Protein AF-A0A519LRJ9-F1 (afdb_monomer_lite)

Foldseek 3Di:
DDLVVCLVVLPDQDLVSLCVVCVVPDDPPPCVVVVSVVSCVNSNVVNVDD

Sequence (50 aa):
CSAVGLINEGHAQTRDEIRELMSGNLCRCGAYVQILDAVAEVALEQQAAP

Radius of gyration: 10.45 Å; chains: 1; bounding box: 24×16×28 Å

pLDDT: mean 91.04, std 9.63, range [54.88, 98.06]

Secondary structure (DSSP, 8-state):
--HHHHHHHT---SHHHHHHHTTT---SSSTHHHHHHHHHHHHHHHHH--

Structure (mmCIF, N/CA/C/O backbone):
data_AF-A0A519LRJ9-F1
#
_e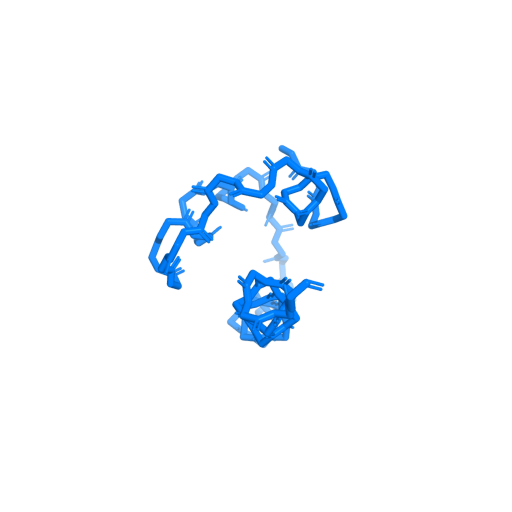ntry.id   AF-A0A519LRJ9-F1
#
loop_
_atom_site.group_PDB
_atom_site.id
_atom_site.type_symbol
_atom_site.label_atom_id
_atom_site.label_alt_id
_atom_site.label_comp_id
_atom_site.label_asym_id
_atom_site.label_entity_id
_atom_site.label_seq_id
_atom_site.pdbx_PDB_ins_code
_atom_site.Cartn_x
_atom_site.Cartn_y
_atom_site.Cartn_z
_atom_site.occupancy
_atom_site.B_iso_or_equiv
_atom_site.auth_seq_id
_atom_site.auth_comp_id
_atom_site.auth_asym_id
_atom_site.auth_atom_id
_atom_site.pdbx_PDB_model_num
ATOM 1 N N . CYS A 1 1 ? 4.086 10.029 0.334 1.00 68.69 1 CYS A N 1
ATOM 2 C CA . CYS A 1 1 ? 3.920 9.325 1.620 1.00 68.69 1 CYS A CA 1
ATOM 3 C C . CYS A 1 1 ? 4.505 7.912 1.480 1.00 68.69 1 CYS A C 1
ATOM 5 O O . CYS A 1 1 ? 4.415 7.353 0.388 1.00 68.69 1 CYS A O 1
ATOM 7 N N . SER A 1 2 ? 5.173 7.362 2.502 1.00 88.62 2 SER A N 1
ATOM 8 C CA . SER A 1 2 ? 5.586 5.944 2.492 1.00 88.62 2 SER A CA 1
ATOM 9 C C . SER A 1 2 ? 4.375 5.047 2.790 1.00 88.62 2 SER A C 1
ATOM 11 O O . SER A 1 2 ? 3.369 5.540 3.291 1.00 88.62 2 SER A O 1
ATOM 13 N N . ALA A 1 3 ? 4.457 3.738 2.527 1.00 92.62 3 ALA A N 1
ATOM 14 C CA . ALA A 1 3 ? 3.360 2.810 2.840 1.00 92.62 3 ALA A CA 1
ATOM 15 C C . ALA A 1 3 ? 2.961 2.846 4.329 1.00 92.62 3 ALA A C 1
ATOM 17 O O . ALA A 1 3 ? 1.782 2.882 4.655 1.00 92.62 3 ALA A O 1
ATOM 18 N N . VAL A 1 4 ? 3.945 2.921 5.232 1.00 93.44 4 VAL A N 1
ATOM 19 C CA . VAL A 1 4 ? 3.706 3.038 6.681 1.00 93.44 4 VAL A CA 1
ATOM 20 C C . VAL A 1 4 ? 3.017 4.357 7.037 1.00 93.44 4 VAL A C 1
ATOM 22 O O . VAL A 1 4 ? 2.120 4.366 7.871 1.00 93.44 4 VAL A O 1
ATOM 25 N N . GLY A 1 5 ? 3.413 5.468 6.405 1.00 93.38 5 GLY A N 1
ATOM 26 C CA . GLY A 1 5 ? 2.749 6.755 6.621 1.00 93.38 5 GLY A CA 1
ATOM 27 C C . GLY A 1 5 ? 1.285 6.714 6.186 1.00 93.38 5 GLY A C 1
ATOM 28 O O . GLY A 1 5 ? 0.418 7.095 6.961 1.00 93.38 5 GLY A O 1
ATOM 29 N N . LEU A 1 6 ? 1.009 6.145 5.008 1.00 93.38 6 LEU A N 1
ATOM 30 C CA . LEU A 1 6 ? -0.349 5.970 4.491 1.00 93.38 6 LEU A CA 1
ATOM 31 C C . LEU A 1 6 ? -1.226 5.167 5.456 1.00 93.38 6 LEU A C 1
ATOM 33 O O . LEU A 1 6 ? -2.352 5.568 5.735 1.00 93.38 6 LEU A O 1
ATOM 37 N N . ILE A 1 7 ? -0.703 4.049 5.965 1.00 92.81 7 ILE A N 1
ATOM 38 C CA . ILE A 1 7 ? -1.417 3.176 6.903 1.00 92.81 7 ILE A CA 1
ATOM 39 C C . ILE A 1 7 ? -1.735 3.926 8.204 1.00 92.81 7 ILE A C 1
ATOM 41 O O . ILE A 1 7 ? -2.873 3.909 8.659 1.00 92.81 7 ILE A O 1
ATOM 45 N N . ASN A 1 8 ? -0.757 4.643 8.763 1.00 92.06 8 ASN A N 1
ATOM 46 C CA . ASN A 1 8 ? -0.933 5.391 10.010 1.00 92.06 8 AS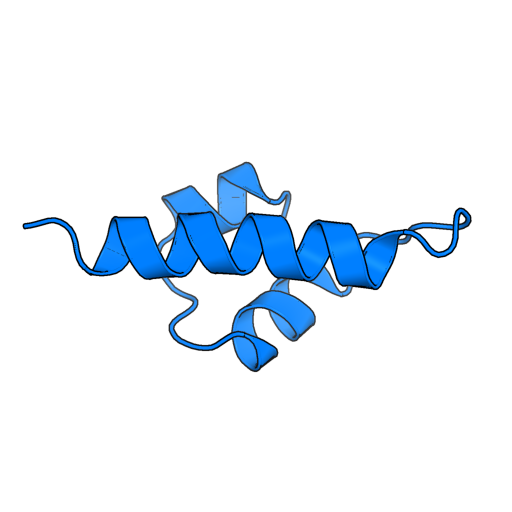N A CA 1
ATOM 47 C C . ASN A 1 8 ? -1.868 6.603 9.870 1.00 92.06 8 ASN A C 1
ATOM 49 O O . ASN A 1 8 ? -2.507 6.992 10.843 1.00 92.06 8 ASN A O 1
ATOM 53 N N . GLU A 1 9 ? -1.920 7.226 8.690 1.00 90.50 9 GLU A N 1
ATOM 54 C CA . GLU A 1 9 ? -2.845 8.327 8.399 1.00 90.50 9 GLU A CA 1
ATOM 55 C C . GLU A 1 9 ? -4.301 7.837 8.312 1.00 90.50 9 GLU A C 1
ATOM 57 O O . GLU A 1 9 ? -5.214 8.597 8.620 1.00 90.50 9 GLU A O 1
ATOM 62 N N . GLY A 1 10 ? -4.534 6.578 7.916 1.00 87.69 10 GLY A N 1
ATOM 63 C CA . GLY A 1 10 ? -5.864 5.955 7.940 1.00 87.69 10 GLY A CA 1
ATOM 64 C C . GLY A 1 10 ? -6.889 6.576 6.982 1.00 87.69 10 GLY A C 1
ATOM 65 O O . GLY A 1 10 ? -8.088 6.380 7.151 1.00 87.69 10 GLY A O 1
ATOM 66 N N . HIS A 1 11 ? -6.444 7.348 5.987 1.00 86.94 11 HIS A N 1
ATOM 67 C CA . HIS A 1 11 ? -7.335 8.072 5.071 1.00 86.94 11 HIS A CA 1
ATOM 68 C C . HIS A 1 11 ? -7.820 7.243 3.871 1.00 86.94 11 HIS A C 1
ATOM 70 O O . HIS A 1 11 ? -8.784 7.636 3.221 1.00 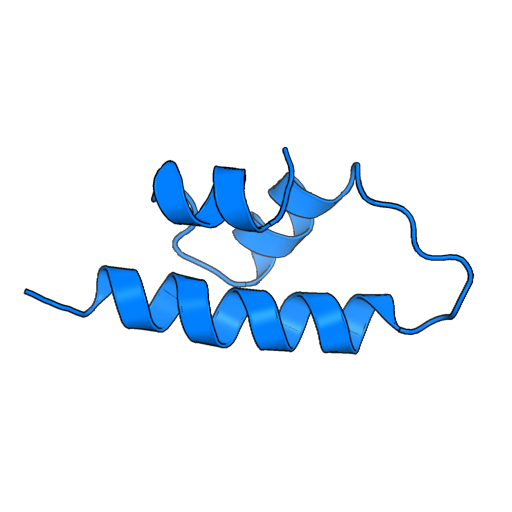86.94 11 HIS A O 1
ATOM 76 N N . ALA A 1 12 ? -7.139 6.146 3.535 1.00 91.94 12 ALA A N 1
ATOM 77 C CA . ALA A 1 12 ? -7.374 5.410 2.295 1.00 91.94 12 ALA A CA 1
ATOM 78 C C . ALA A 1 12 ? -8.378 4.266 2.495 1.00 91.94 12 ALA A C 1
ATOM 80 O O . ALA A 1 12 ? -8.036 3.257 3.100 1.00 91.94 12 ALA A O 1
ATOM 81 N N . GLN A 1 13 ? -9.583 4.381 1.942 1.00 92.19 13 GLN A N 1
ATOM 82 C CA . GLN A 1 13 ? -10.677 3.416 2.113 1.00 92.19 13 GLN A CA 1
ATOM 83 C C . GLN A 1 13 ? -10.817 2.432 0.950 1.00 92.19 13 GLN A C 1
ATOM 85 O O . GLN A 1 13 ? -11.550 1.446 1.039 1.00 92.19 13 GLN A O 1
ATOM 90 N N . THR A 1 14 ? -10.129 2.688 -0.163 1.00 94.75 14 THR A N 1
ATOM 91 C CA . THR A 1 14 ? -10.181 1.832 -1.350 1.00 94.75 14 THR A CA 1
ATOM 92 C C . THR A 1 14 ? -8.796 1.575 -1.924 1.00 94.75 14 THR A C 1
ATOM 94 O O . THR A 1 14 ? -7.874 2.377 -1.788 1.00 94.75 14 THR A O 1
ATOM 97 N N . ARG A 1 15 ? -8.644 0.459 -2.645 1.00 95.44 15 ARG A N 1
ATOM 98 C CA . ARG A 1 15 ? -7.390 0.126 -3.338 1.00 95.44 15 ARG A CA 1
ATOM 99 C C . ARG A 1 15 ? -6.958 1.210 -4.337 1.00 95.44 15 ARG A C 1
ATOM 101 O O . ARG A 1 15 ? -5.761 1.422 -4.522 1.00 95.44 15 ARG A O 1
ATOM 108 N N . ASP A 1 16 ? -7.909 1.900 -4.966 1.00 95.94 16 ASP A N 1
ATOM 109 C CA . ASP A 1 16 ? -7.614 2.984 -5.909 1.00 95.94 16 ASP A CA 1
ATOM 110 C C . ASP A 1 16 ? -7.099 4.244 -5.208 1.00 95.94 16 ASP A C 1
ATOM 112 O O . ASP A 1 16 ? -6.151 4.861 -5.695 1.00 95.94 16 ASP A O 1
ATOM 116 N N . GLU A 1 17 ? -7.639 4.584 -4.037 1.00 95.44 17 GLU A N 1
ATOM 117 C CA . GLU A 1 17 ? -7.096 5.660 -3.200 1.00 95.44 17 GLU A CA 1
ATOM 118 C C . GLU A 1 17 ? -5.682 5.330 -2.724 1.00 95.44 17 GLU A C 1
ATOM 120 O O . GLU A 1 17 ? -4.794 6.178 -2.802 1.00 95.44 17 GLU A O 1
ATOM 125 N N . ILE A 1 18 ? -5.433 4.083 -2.309 1.00 95.50 18 ILE A N 1
ATOM 126 C CA . ILE A 1 18 ? -4.091 3.627 -1.923 1.00 95.50 18 ILE A CA 1
ATOM 1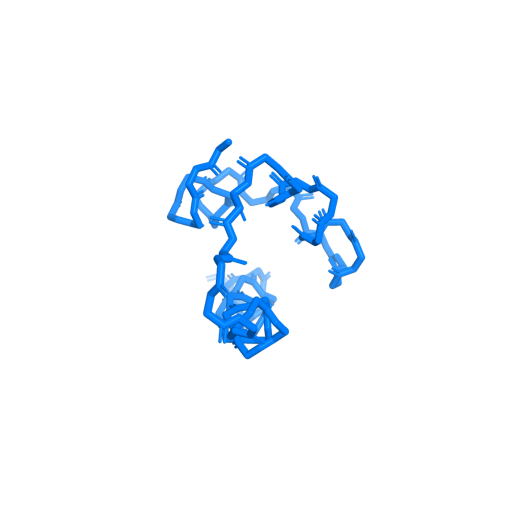27 C C . ILE A 1 18 ? -3.121 3.783 -3.098 1.00 95.50 18 ILE A C 1
ATOM 129 O O . ILE A 1 18 ? -2.023 4.311 -2.927 1.00 95.50 18 ILE A O 1
ATOM 133 N N . ARG A 1 19 ? -3.531 3.391 -4.310 1.00 95.69 19 ARG A N 1
ATOM 134 C CA . ARG A 1 19 ? -2.724 3.557 -5.528 1.00 95.69 19 ARG A CA 1
ATOM 135 C C . ARG A 1 19 ? -2.386 5.023 -5.790 1.00 95.69 19 ARG A C 1
ATOM 137 O O . ARG A 1 19 ? -1.238 5.330 -6.103 1.00 95.69 19 ARG A O 1
ATOM 144 N N . GLU A 1 20 ? -3.361 5.916 -5.661 1.00 95.44 20 GLU A N 1
ATOM 145 C CA . GLU A 1 20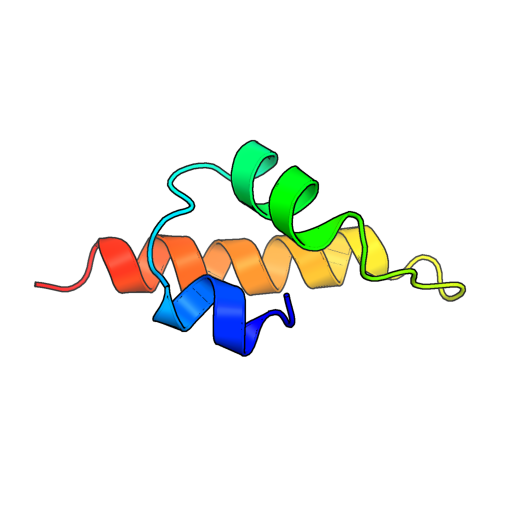 ? -3.168 7.348 -5.892 1.00 95.44 20 GLU A CA 1
ATOM 146 C C . GLU A 1 20 ? -2.231 7.965 -4.846 1.00 95.44 20 GLU A C 1
ATOM 148 O O . GLU A 1 20 ? -1.261 8.643 -5.191 1.00 95.44 20 GLU A O 1
ATOM 153 N N . LEU A 1 21 ? -2.436 7.646 -3.568 1.00 94.56 21 LEU A N 1
ATOM 154 C CA . LEU A 1 21 ? -1.591 8.111 -2.466 1.00 94.56 21 LEU A CA 1
ATOM 155 C C . LEU A 1 21 ? -0.165 7.532 -2.526 1.00 94.56 21 LEU A C 1
ATOM 157 O O . LEU A 1 21 ? 0.795 8.168 -2.076 1.00 94.56 21 LEU A O 1
ATOM 161 N N . MET A 1 22 ? -0.001 6.345 -3.116 1.00 95.06 22 MET A N 1
ATOM 162 C CA . MET A 1 22 ? 1.293 5.708 -3.366 1.00 95.06 22 MET A CA 1
ATOM 163 C C . MET A 1 22 ? 1.905 6.055 -4.730 1.00 95.06 22 MET A C 1
ATOM 165 O O . MET A 1 22 ? 2.986 5.546 -5.035 1.00 95.06 22 MET A O 1
ATOM 169 N N . SER A 1 23 ? 1.276 6.896 -5.555 1.00 94.38 23 SER A N 1
ATOM 170 C CA . SER A 1 23 ? 1.732 7.203 -6.925 1.00 94.38 23 SER A CA 1
ATOM 171 C C . SER A 1 23 ? 3.135 7.826 -6.981 1.00 94.38 23 SER A C 1
ATO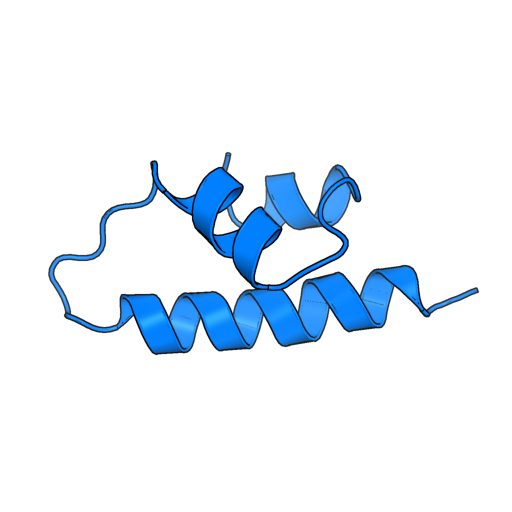M 173 O O . SER A 1 23 ? 3.876 7.617 -7.941 1.00 94.38 23 SER A O 1
ATOM 175 N N . GLY A 1 24 ? 3.547 8.522 -5.916 1.00 94.25 24 GLY A N 1
ATOM 176 C CA . GLY A 1 24 ? 4.898 9.072 -5.768 1.00 94.25 24 GLY A CA 1
ATOM 177 C C . GLY A 1 24 ? 5.996 8.035 -5.488 1.00 94.25 24 GLY A C 1
ATOM 178 O O . GLY A 1 24 ? 7.174 8.388 -5.486 1.00 94.25 24 GLY A O 1
ATOM 179 N N . ASN A 1 25 ? 5.646 6.767 -5.253 1.00 94.56 25 ASN A N 1
ATOM 180 C CA . ASN A 1 25 ? 6.590 5.692 -4.943 1.00 94.56 25 ASN A CA 1
ATOM 181 C C . ASN A 1 25 ? 6.892 4.857 -6.196 1.00 94.56 25 ASN A C 1
ATOM 183 O O . ASN A 1 25 ? 6.226 3.865 -6.487 1.00 94.56 25 ASN A O 1
ATOM 187 N N . LEU A 1 26 ? 7.917 5.250 -6.951 1.00 94.38 26 LEU A N 1
ATOM 188 C CA . LEU A 1 26 ? 8.291 4.568 -8.193 1.00 94.38 26 LEU A CA 1
ATOM 189 C C . LEU A 1 26 ? 9.034 3.245 -7.924 1.00 94.38 26 LEU A C 1
ATOM 191 O O . LEU A 1 26 ? 10.037 3.220 -7.214 1.00 94.38 26 LEU A O 1
ATOM 195 N N . CYS A 1 27 ? 8.612 2.155 -8.575 1.00 95.50 27 CYS A N 1
ATOM 196 C CA . CYS A 1 27 ? 9.374 0.897 -8.659 1.00 95.50 27 CYS A CA 1
ATOM 197 C C . CYS A 1 27 ? 9.780 0.632 -10.109 1.00 95.50 27 CYS A C 1
ATOM 199 O O . CYS A 1 27 ? 8.948 0.544 -11.008 1.00 95.50 27 CYS A O 1
ATOM 201 N N . ARG A 1 28 ? 11.083 0.437 -10.333 1.00 98.06 28 ARG A N 1
ATOM 202 C CA . ARG A 1 28 ? 11.644 0.043 -11.640 1.00 98.06 28 ARG A CA 1
ATOM 203 C C . ARG A 1 28 ? 11.587 -1.468 -11.891 1.00 98.06 28 ARG A C 1
ATOM 205 O O . ARG A 1 28 ? 11.743 -1.924 -13.017 1.00 98.06 28 ARG A O 1
ATOM 212 N N . CYS A 1 29 ? 11.365 -2.221 -10.826 1.00 97.81 29 CYS A N 1
ATOM 213 C CA . CYS A 1 29 ? 11.316 -3.673 -10.767 1.00 97.81 29 CYS A CA 1
ATOM 214 C C . CYS A 1 29 ? 10.093 -4.309 -11.446 1.00 97.81 29 CYS A C 1
ATOM 216 O O . CYS A 1 29 ? 10.104 -5.507 -11.700 1.00 97.81 29 CYS A O 1
ATOM 218 N N . GLY A 1 30 ? 9.019 -3.547 -11.673 1.00 95.81 30 GLY A N 1
ATOM 219 C CA . GLY A 1 30 ? 7.719 -4.102 -12.069 1.00 95.81 30 GLY A CA 1
ATOM 220 C C . GLY A 1 30 ? 6.909 -4.706 -10.913 1.00 95.81 30 GLY A C 1
ATOM 221 O O . GLY A 1 30 ? 5.778 -5.120 -11.126 1.00 95.81 30 GLY A O 1
ATOM 222 N N . ALA A 1 31 ? 7.439 -4.690 -9.686 1.00 97.81 31 ALA A N 1
ATOM 223 C CA . ALA A 1 31 ? 6.788 -5.224 -8.488 1.00 97.81 31 ALA A CA 1
ATOM 224 C C . ALA A 1 31 ? 5.713 -4.297 -7.872 1.00 97.81 31 ALA A C 1
ATOM 226 O O . ALA A 1 31 ? 5.207 -4.569 -6.786 1.00 97.81 31 ALA A O 1
ATOM 227 N N . TYR A 1 32 ? 5.394 -3.165 -8.515 1.00 96.25 32 TYR A N 1
ATOM 228 C CA . TYR A 1 32 ? 4.505 -2.152 -7.933 1.00 96.25 32 TYR A CA 1
ATOM 229 C C . TYR A 1 32 ? 3.104 -2.701 -7.643 1.00 96.25 32 TYR A C 1
ATOM 231 O O . TYR A 1 32 ? 2.526 -2.367 -6.617 1.00 96.25 32 TYR A O 1
ATOM 239 N N . VAL A 1 33 ? 2.578 -3.571 -8.511 1.00 96.56 33 VAL A N 1
ATOM 240 C CA . VAL A 1 33 ? 1.246 -4.170 -8.328 1.00 96.56 33 VAL A CA 1
ATOM 241 C C . VAL A 1 33 ? 1.215 -5.037 -7.070 1.00 96.56 33 VAL A C 1
ATOM 243 O O . VAL A 1 33 ? 0.321 -4.882 -6.253 1.00 96.56 33 VAL A O 1
ATOM 246 N N . GLN A 1 34 ? 2.237 -5.868 -6.865 1.00 97.69 34 GLN A N 1
ATOM 247 C CA . GLN A 1 34 ? 2.348 -6.738 -5.695 1.00 97.69 34 GLN A CA 1
ATOM 248 C C . GLN A 1 34 ? 2.545 -5.933 -4.405 1.00 97.69 34 GLN A C 1
ATOM 250 O O . GLN A 1 34 ? 1.972 -6.271 -3.376 1.00 97.69 34 GLN A O 1
ATOM 255 N N . ILE A 1 35 ? 3.333 -4.852 -4.456 1.00 97.12 35 ILE A N 1
ATOM 256 C CA . ILE A 1 35 ? 3.496 -3.934 -3.318 1.00 97.12 35 ILE A CA 1
ATOM 257 C C . ILE A 1 35 ? 2.161 -3.260 -2.985 1.00 97.12 35 ILE A C 1
ATOM 259 O O . ILE A 1 35 ? 1.797 -3.187 -1.817 1.00 97.12 35 ILE A O 1
ATOM 263 N N . LEU A 1 36 ? 1.432 -2.781 -3.997 1.00 96.62 36 LEU A N 1
ATOM 264 C CA . LEU A 1 36 ? 0.118 -2.168 -3.819 1.00 96.62 36 LEU A CA 1
ATOM 265 C C . LEU A 1 36 ? -0.874 -3.149 -3.185 1.00 96.62 36 LEU A C 1
ATOM 267 O O . LEU A 1 36 ? -1.583 -2.763 -2.264 1.00 96.62 36 LEU A O 1
ATOM 271 N N . ASP A 1 37 ? -0.902 -4.399 -3.649 1.00 97.25 37 ASP A N 1
ATOM 272 C CA . ASP A 1 37 ? -1.797 -5.430 -3.119 1.00 97.25 37 ASP A CA 1
ATOM 273 C C . ASP A 1 37 ? -1.487 -5.740 -1.647 1.00 97.25 37 ASP A C 1
ATOM 275 O O . ASP A 1 37 ? -2.397 -5.724 -0.822 1.00 97.25 37 ASP A O 1
ATOM 279 N N . ALA A 1 38 ? -0.208 -5.912 -1.294 1.00 97.12 38 ALA A N 1
ATOM 280 C CA . ALA A 1 38 ? 0.207 -6.154 0.089 1.00 97.12 38 ALA A CA 1
ATOM 281 C C . ALA A 1 38 ? -0.109 -4.972 1.022 1.00 97.12 38 ALA A C 1
ATOM 283 O O . ALA A 1 38 ? -0.511 -5.160 2.168 1.00 97.12 38 ALA A O 1
ATOM 284 N N . VAL A 1 39 ? 0.063 -3.733 0.548 1.00 95.75 39 VAL A N 1
ATOM 285 C CA . VAL A 1 39 ? -0.304 -2.546 1.336 1.00 95.75 39 VAL A CA 1
ATOM 286 C C . VAL A 1 39 ? -1.818 -2.434 1.479 1.00 95.75 39 VAL A C 1
ATOM 288 O O . VAL A 1 39 ? -2.286 -2.086 2.559 1.00 95.75 39 VAL A O 1
ATOM 291 N N . ALA A 1 40 ? -2.583 -2.735 0.427 1.00 95.56 40 ALA A N 1
ATOM 292 C CA . ALA A 1 40 ? -4.039 -2.696 0.465 1.00 95.56 40 ALA A CA 1
ATOM 293 C C . ALA A 1 40 ? -4.627 -3.723 1.434 1.00 95.56 40 ALA A C 1
ATOM 295 O O . ALA A 1 40 ? -5.539 -3.375 2.175 1.00 95.56 40 ALA A O 1
ATOM 296 N N . GLU A 1 41 ? -4.080 -4.938 1.474 1.00 95.44 41 GLU A N 1
ATOM 297 C CA . GLU A 1 41 ? -4.450 -5.965 2.454 1.00 95.44 41 GLU A CA 1
ATOM 298 C C . GLU A 1 41 ? -4.336 -5.416 3.883 1.00 95.44 41 GLU A C 1
ATOM 300 O O . GLU A 1 41 ? -5.336 -5.307 4.588 1.00 95.44 41 GLU A O 1
ATOM 305 N N . VAL A 1 42 ? -3.152 -4.930 4.267 1.00 94.50 42 VAL A N 1
ATOM 306 C CA . VAL A 1 42 ? -2.915 -4.421 5.626 1.00 94.50 42 VAL A CA 1
ATOM 307 C C . VAL A 1 42 ? -3.727 -3.158 5.923 1.00 94.50 42 VAL A C 1
ATOM 309 O O . VAL A 1 42 ? -4.309 -3.038 6.999 1.00 94.50 42 VAL A O 1
ATOM 312 N N . ALA A 1 43 ? -3.767 -2.198 4.997 1.00 93.62 43 ALA A N 1
ATOM 313 C CA . ALA A 1 43 ? -4.447 -0.925 5.217 1.00 93.62 43 ALA A CA 1
ATOM 314 C C . ALA A 1 43 ? -5.959 -1.111 5.399 1.00 93.62 43 ALA A C 1
ATOM 316 O O . ALA A 1 43 ? -6.550 -0.474 6.271 1.00 93.62 43 ALA A O 1
ATOM 317 N N . LEU A 1 44 ? -6.583 -1.975 4.594 1.00 92.31 44 LEU A N 1
ATOM 318 C CA . LEU A 1 44 ? -8.024 -2.217 4.649 1.00 92.31 44 LEU A CA 1
ATOM 319 C C . LEU A 1 44 ? -8.405 -3.135 5.820 1.00 92.31 44 LEU A C 1
ATOM 321 O O . LEU A 1 44 ? -9.466 -2.942 6.411 1.00 92.31 44 LEU A O 1
ATOM 325 N N . GLU A 1 45 ? -7.537 -4.071 6.217 1.00 89.81 45 GLU A N 1
ATOM 326 C CA . GLU A 1 45 ? -7.726 -4.862 7.439 1.00 89.81 45 GLU A CA 1
ATOM 327 C C . GLU A 1 45 ? -7.617 -4.013 8.714 1.00 89.81 45 GLU A C 1
ATOM 329 O O . GLU A 1 45 ? -8.462 -4.136 9.601 1.00 89.81 45 GLU A O 1
ATOM 334 N N . GLN A 1 46 ? -6.628 -3.114 8.817 1.00 77.94 46 GLN A N 1
ATOM 335 C CA . GLN A 1 46 ? -6.453 -2.273 10.010 1.00 77.94 46 GLN A CA 1
ATOM 336 C C . GLN A 1 46 ? -7.611 -1.297 10.244 1.00 77.94 46 GLN A C 1
ATOM 338 O O . GLN A 1 46 ? -7.910 -0.978 11.390 1.00 77.94 46 GLN A O 1
ATOM 343 N N . GLN A 1 47 ? -8.292 -0.855 9.187 1.00 68.44 47 GLN A N 1
ATOM 344 C CA . GLN A 1 47 ? -9.483 -0.006 9.306 1.00 68.44 47 GLN A CA 1
ATOM 345 C C . GLN A 1 47 ? -10.734 -0.777 9.749 1.00 68.44 47 GLN A C 1
ATOM 347 O O . GLN A 1 47 ? -11.682 -0.172 10.244 1.00 68.44 47 GLN A O 1
ATOM 352 N N . ALA A 1 48 ? -10.752 -2.101 9.572 1.00 68.88 48 ALA A N 1
ATOM 353 C CA . ALA A 1 48 ? -11.837 -2.968 10.024 1.00 68.88 48 ALA A CA 1
ATOM 354 C C . ALA A 1 48 ? -11.650 -3.460 11.473 1.00 68.88 48 ALA A C 1
ATOM 356 O O . ALA A 1 48 ? -12.570 -4.059 12.036 1.00 68.88 48 ALA A O 1
ATOM 357 N N . ALA A 1 49 ? -10.477 -3.231 12.074 1.00 61.53 49 ALA A N 1
ATOM 358 C CA . ALA A 1 49 ? -10.213 -3.561 13.467 1.00 61.53 49 ALA A CA 1
ATOM 359 C C . ALA A 1 49 ? -10.888 -2.531 14.408 1.00 61.53 49 ALA A C 1
ATOM 361 O O . ALA A 1 49 ? -10.753 -1.330 14.170 1.00 61.53 49 ALA A O 1
ATOM 362 N N . PRO A 1 50 ? -11.633 -2.983 15.440 1.00 54.88 50 PRO A N 1
ATOM 363 C CA . PRO A 1 50 ? -12.338 -2.116 16.389 1.00 54.88 50 PRO A CA 1
ATOM 364 C C . PRO A 1 50 ? -11.413 -1.370 17.360 1.00 54.88 50 PRO A C 1
ATOM 366 O O . PRO A 1 50 ? -10.327 -1.903 17.690 1.00 54.88 50 PRO A O 1
#